Protein AF-A0A1J3D240-F1 (afdb_monomer_lite)

Sequence (75 aa):
AIAAIDADMGWYYLSCKVCAKKVVQIDDESEDIEVAALVPTKWYKLHLNVLDNTSSYQVHVVRQSCISATSSALP

pLDDT: mean 71.63, std 15.05, range [41.41, 90.75]

Organism: Noccaea caerulescens (NCBI:txid107243)

InterPro domains:
  IPR012340 Nucleic acid-binding, OB-fold [G3DSA:2.40.50.140] (1-68)
  IPR012340 Nucleic acid-binding, OB-fold [SSF50249] (2-65)

Structure (mmCIF, N/CA/C/O backbone):
data_AF-A0A1J3D240-F1
#
_entry.id   AF-A0A1J3D240-F1
#
loop_
_atom_site.group_PDB
_atom_site.id
_atom_site.type_symbol
_atom_site.label_atom_id
_atom_site.label_alt_id
_atom_site.label_comp_id
_atom_site.label_asym_id
_atom_site.label_entity_id
_atom_site.label_seq_id
_atom_site.pdbx_PDB_ins_code
_atom_site.Cartn_x
_atom_site.Cartn_y
_atom_site.Cartn_z
_atom_site.occupancy
_atom_site.B_iso_or_equiv
_atom_site.auth_seq_id
_atom_site.auth_comp_id
_atom_site.auth_asym_id
_atom_site.auth_atom_id
_atom_site.pdbx_PDB_model_num
ATOM 1 N N . ALA A 1 1 ? -9.964 3.484 17.176 1.00 77.00 1 ALA A N 1
ATOM 2 C CA . ALA A 1 1 ? -9.825 2.114 16.621 1.00 77.00 1 ALA A CA 1
ATOM 3 C C . ALA A 1 1 ? -9.550 2.189 15.116 1.00 77.00 1 ALA A C 1
ATOM 5 O O . ALA A 1 1 ? -9.924 3.186 14.505 1.00 77.00 1 ALA A O 1
ATOM 6 N N . ILE A 1 2 ? -8.904 1.183 14.505 1.00 84.94 2 ILE A N 1
ATOM 7 C CA . ILE A 1 2 ? -8.833 1.100 13.032 1.00 84.94 2 ILE A CA 1
ATOM 8 C C . ILE A 1 2 ? -10.222 0.686 12.544 1.00 84.94 2 ILE A C 1
ATOM 10 O O . ILE A 1 2 ? -10.708 -0.371 12.935 1.00 84.94 2 ILE A O 1
ATOM 14 N N . ALA A 1 3 ? -10.866 1.533 11.747 1.00 86.06 3 ALA A N 1
ATOM 15 C CA . ALA A 1 3 ? -12.229 1.313 11.279 1.00 86.06 3 ALA A CA 1
ATOM 16 C C . ALA A 1 3 ? -12.273 0.599 9.926 1.00 86.06 3 ALA A C 1
ATOM 18 O O . ALA A 1 3 ? -13.141 -0.242 9.714 1.00 86.06 3 ALA A O 1
ATOM 19 N N . ALA A 1 4 ? -11.338 0.909 9.023 1.00 85.75 4 ALA A N 1
ATOM 20 C CA . ALA A 1 4 ? -11.259 0.266 7.716 1.00 85.75 4 ALA A CA 1
ATOM 21 C C . ALA A 1 4 ? -9.844 0.318 7.126 1.00 85.75 4 ALA A C 1
ATOM 23 O O . ALA A 1 4 ? -9.051 1.209 7.449 1.00 85.75 4 ALA A O 1
ATOM 24 N N . ILE A 1 5 ? -9.566 -0.627 6.227 1.00 86.19 5 ILE A N 1
ATOM 25 C CA . ILE A 1 5 ? -8.425 -0.600 5.310 1.00 86.19 5 ILE A CA 1
ATOM 26 C C . ILE A 1 5 ? -8.982 -0.266 3.927 1.00 86.19 5 ILE A C 1
ATOM 28 O O . ILE A 1 5 ? -9.854 -0.974 3.430 1.00 86.19 5 ILE A O 1
ATOM 32 N N . ASP A 1 6 ? -8.489 0.810 3.327 1.00 82.38 6 ASP A N 1
ATOM 33 C CA . ASP A 1 6 ? -8.884 1.255 1.992 1.00 82.38 6 ASP A CA 1
ATOM 34 C C . ASP A 1 6 ? -7.968 0.591 0.950 1.00 82.38 6 ASP A C 1
ATOM 36 O O . ASP A 1 6 ? -6.755 0.825 0.931 1.00 82.38 6 ASP A O 1
ATOM 40 N N . ALA A 1 7 ? -8.544 -0.302 0.140 1.00 77.56 7 ALA A N 1
ATOM 41 C CA . ALA A 1 7 ? -7.829 -1.075 -0.876 1.00 77.56 7 ALA A CA 1
ATOM 42 C C . ALA A 1 7 ? -7.869 -0.426 -2.271 1.00 77.56 7 ALA A C 1
ATOM 44 O O . ALA A 1 7 ? -7.039 -0.766 -3.120 1.00 77.56 7 ALA A O 1
ATOM 45 N N . ASP A 1 8 ? -8.779 0.524 -2.499 1.00 80.56 8 ASP A N 1
ATOM 46 C CA . ASP A 1 8 ? -9.040 1.111 -3.819 1.00 80.56 8 ASP A CA 1
ATOM 47 C C . ASP A 1 8 ? -7.938 2.097 -4.228 1.00 80.56 8 ASP A C 1
ATOM 49 O O . ASP A 1 8 ? -7.620 2.261 -5.404 1.00 80.56 8 ASP A O 1
ATOM 53 N N . MET A 1 9 ? -7.274 2.705 -3.244 1.00 71.38 9 MET A N 1
ATOM 54 C CA . MET A 1 9 ? -6.149 3.626 -3.445 1.00 71.38 9 MET A CA 1
ATOM 55 C C . MET A 1 9 ? -4.829 2.939 -3.863 1.00 71.38 9 MET A C 1
ATOM 57 O O . MET A 1 9 ? -3.836 3.626 -4.129 1.00 71.38 9 MET A O 1
ATOM 61 N N . GLY A 1 10 ? -4.800 1.602 -3.915 1.00 79.88 10 GLY A N 1
ATOM 62 C CA . GLY A 1 10 ? -3.612 0.801 -4.207 1.00 79.88 10 GLY A CA 1
ATOM 63 C C . GLY A 1 10 ? -2.742 0.524 -2.973 1.00 79.88 10 GLY A C 1
ATOM 64 O O . GLY A 1 10 ? -2.499 1.386 -2.132 1.00 79.88 10 GLY A O 1
ATOM 65 N N . TRP A 1 11 ? -2.243 -0.709 -2.877 1.00 82.88 11 TRP A N 1
ATOM 66 C CA . TRP A 1 11 ? -1.570 -1.258 -1.690 1.00 82.88 11 TRP A CA 1
ATOM 67 C C . TRP A 1 11 ? -0.047 -1.351 -1.837 1.00 82.88 11 TRP A C 1
ATOM 69 O O . TRP A 1 11 ? 0.663 -1.592 -0.857 1.00 82.88 11 TRP A O 1
ATOM 79 N N . TYR A 1 12 ? 0.480 -1.130 -3.045 1.00 82.69 12 TYR A N 1
ATOM 80 C CA . TYR A 1 12 ? 1.914 -1.083 -3.296 1.00 82.69 12 TYR A CA 1
ATOM 81 C C . TYR A 1 12 ? 2.290 -0.089 -4.394 1.00 82.69 12 TYR A C 1
ATOM 83 O O . TYR A 1 12 ? 1.492 0.276 -5.253 1.00 82.69 12 TYR A O 1
ATOM 91 N N . TYR A 1 13 ? 3.550 0.326 -4.372 1.00 83.56 13 TYR A N 1
ATOM 92 C CA . TYR A 1 13 ? 4.202 1.034 -5.461 1.00 83.56 13 TYR A CA 1
ATOM 93 C C . TYR A 1 13 ? 5.568 0.415 -5.739 1.00 83.56 13 TYR A C 1
ATOM 95 O O . TYR A 1 13 ? 6.203 -0.184 -4.869 1.00 83.56 13 TYR A O 1
ATOM 103 N N . LEU A 1 14 ? 6.019 0.564 -6.977 1.00 82.50 14 LEU A N 1
ATOM 104 C CA . LEU A 1 14 ? 7.346 0.149 -7.397 1.00 82.50 14 LEU A CA 1
ATOM 105 C C . LEU A 1 14 ? 8.343 1.264 -7.082 1.00 82.50 14 LEU A C 1
ATOM 107 O O . LEU A 1 14 ? 8.066 2.446 -7.302 1.00 82.50 14 LEU A O 1
ATOM 111 N N . SER A 1 15 ? 9.506 0.906 -6.548 1.00 79.38 15 SER A N 1
ATOM 112 C CA . SER A 1 15 ? 10.605 1.851 -6.363 1.00 79.38 15 SER A CA 1
ATOM 113 C C . SER A 1 15 ? 11.940 1.229 -6.756 1.00 79.38 15 SER A C 1
ATOM 115 O O . SER A 1 15 ? 12.154 0.019 -6.636 1.00 79.38 15 SER A O 1
ATOM 117 N N . CYS A 1 16 ? 12.851 2.067 -7.244 1.00 75.50 16 CYS A N 1
ATOM 118 C CA . CYS A 1 16 ? 14.208 1.641 -7.546 1.00 75.50 16 CYS A CA 1
ATOM 119 C C . CYS A 1 16 ? 14.961 1.342 -6.245 1.00 75.50 16 CYS A C 1
ATOM 121 O O . CYS A 1 16 ? 15.039 2.185 -5.349 1.00 75.50 16 CYS A O 1
ATOM 123 N N . LYS A 1 17 ? 15.568 0.154 -6.160 1.00 72.00 17 LYS A N 1
ATOM 124 C CA . LYS A 1 17 ? 16.315 -0.303 -4.979 1.00 72.00 17 LYS A CA 1
ATOM 125 C C . LYS A 1 17 ? 17.451 0.644 -4.574 1.00 72.00 17 LYS A C 1
ATOM 127 O O . LYS A 1 17 ? 17.727 0.768 -3.387 1.00 72.00 17 LYS A O 1
ATOM 132 N N . VAL A 1 18 ? 18.102 1.292 -5.542 1.00 74.44 18 VAL A N 1
ATOM 133 C CA . VAL A 1 18 ? 19.297 2.119 -5.307 1.00 74.44 18 VAL A CA 1
ATOM 134 C C . VAL A 1 18 ? 18.933 3.528 -4.848 1.00 74.44 18 VAL A C 1
ATOM 136 O O . VAL A 1 18 ? 19.469 4.011 -3.859 1.00 74.44 18 VAL A O 1
ATOM 139 N N . CYS A 1 19 ? 18.018 4.198 -5.551 1.00 73.56 19 CYS A N 1
ATOM 140 C CA . CYS A 1 19 ? 17.690 5.598 -5.276 1.00 73.56 19 CYS A CA 1
ATOM 141 C C . CYS A 1 19 ? 16.421 5.788 -4.432 1.00 73.56 19 CYS A C 1
ATOM 143 O O . CYS A 1 19 ? 16.069 6.926 -4.132 1.00 73.56 19 CYS A O 1
ATOM 145 N N . ALA A 1 20 ? 15.717 4.703 -4.083 1.00 74.69 20 ALA A N 1
ATOM 146 C CA . ALA A 1 20 ? 14.444 4.689 -3.352 1.00 74.69 20 ALA A CA 1
ATOM 147 C C . ALA A 1 20 ? 13.334 5.570 -3.966 1.00 74.69 20 ALA A C 1
ATOM 149 O O . ALA A 1 20 ? 12.312 5.826 -3.327 1.00 74.69 20 ALA A O 1
ATOM 150 N N . LYS A 1 21 ? 13.505 6.020 -5.215 1.00 78.81 21 LYS A N 1
A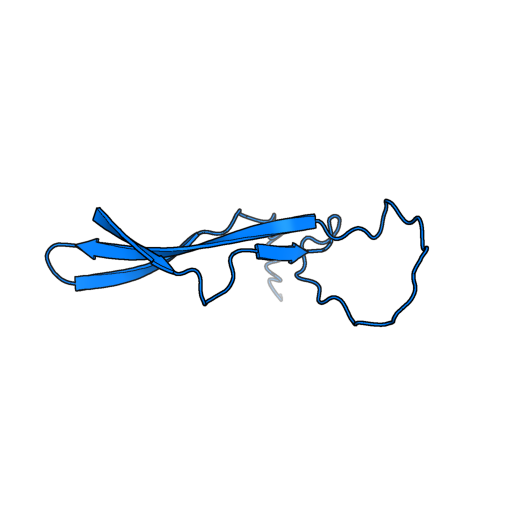TOM 151 C CA . LYS A 1 21 ? 12.512 6.815 -5.940 1.00 78.81 21 LYS A CA 1
ATOM 152 C C . LYS A 1 21 ? 11.425 5.905 -6.493 1.00 78.81 21 LYS A C 1
ATOM 154 O O . LYS A 1 21 ? 11.713 4.807 -6.976 1.00 78.81 21 LYS A O 1
ATOM 159 N N . LYS A 1 22 ? 10.180 6.380 -6.434 1.00 77.50 22 LYS A N 1
ATOM 160 C CA . LYS A 1 22 ? 9.031 5.724 -7.067 1.00 77.50 22 LYS A CA 1
ATOM 161 C C . LYS A 1 22 ? 9.270 5.640 -8.577 1.00 77.50 22 LYS A C 1
ATOM 163 O O . LYS A 1 22 ? 9.657 6.634 -9.186 1.00 77.50 22 LYS A O 1
ATOM 168 N N . VAL A 1 23 ? 9.042 4.466 -9.153 1.00 79.44 23 VAL A N 1
ATOM 169 C CA . VAL A 1 23 ? 9.159 4.206 -10.593 1.00 79.44 23 VAL A CA 1
ATOM 170 C C . VAL A 1 23 ? 7.810 3.763 -11.150 1.00 79.44 23 VAL A C 1
ATOM 172 O O . VAL A 1 23 ? 6.980 3.215 -10.421 1.00 79.44 23 VAL A O 1
ATOM 175 N N . VAL A 1 24 ? 7.593 4.030 -12.433 1.00 74.75 24 VAL A N 1
ATOM 176 C CA . VAL A 1 24 ? 6.425 3.580 -13.196 1.00 74.75 24 VAL A CA 1
ATOM 177 C C . VAL A 1 24 ? 6.932 2.584 -14.227 1.00 74.75 24 VAL A C 1
ATOM 179 O O . VAL A 1 24 ? 7.945 2.84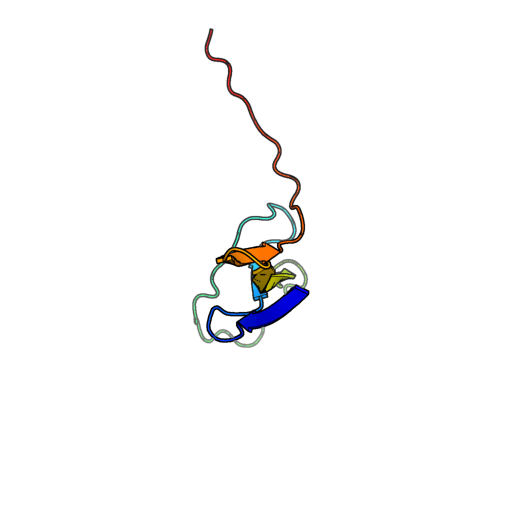5 -14.873 1.00 74.75 24 VAL A O 1
ATOM 182 N N . GLN A 1 25 ? 6.268 1.436 -14.328 1.00 67.50 25 GLN A N 1
ATOM 183 C CA . GLN A 1 25 ? 6.530 0.487 -15.399 1.00 67.50 25 GLN A CA 1
ATOM 184 C C . GLN A 1 25 ? 5.895 1.065 -16.664 1.00 67.50 25 GLN A C 1
ATOM 186 O O . GLN A 1 25 ? 4.702 1.351 -16.671 1.00 67.50 25 GLN A O 1
ATOM 191 N N . ILE A 1 26 ? 6.718 1.349 -17.668 1.00 70.56 26 ILE A N 1
ATOM 192 C CA . ILE A 1 26 ? 6.239 1.688 -19.006 1.00 70.56 26 ILE A CA 1
ATOM 193 C C . ILE A 1 26 ? 6.054 0.336 -19.690 1.00 70.56 26 ILE A C 1
ATOM 195 O O . ILE A 1 26 ? 6.992 -0.462 -19.698 1.00 70.56 26 ILE A O 1
ATOM 199 N N . ASP A 1 27 ? 4.840 0.050 -20.151 1.00 59.44 27 ASP A N 1
ATOM 200 C CA . ASP A 1 27 ? 4.482 -1.209 -20.807 1.00 59.44 27 ASP A CA 1
ATOM 201 C C . ASP A 1 27 ? 5.096 -1.264 -22.216 1.00 59.44 27 ASP A C 1
ATOM 203 O O . ASP A 1 27 ? 4.399 -1.161 -23.219 1.00 59.44 27 ASP A O 1
ATOM 207 N N . ASP A 1 28 ? 6.419 -1.381 -22.300 1.00 56.00 28 ASP A N 1
ATOM 208 C CA . ASP A 1 28 ? 7.082 -1.867 -23.505 1.00 56.00 28 ASP A CA 1
ATOM 209 C C . ASP A 1 28 ? 7.181 -3.389 -23.357 1.00 56.00 28 ASP A C 1
ATOM 211 O O . ASP A 1 28 ? 7.906 -3.882 -22.487 1.00 56.00 28 ASP A O 1
ATOM 215 N N . GLU A 1 29 ? 6.408 -4.119 -24.166 1.00 55.41 29 GLU A N 1
ATOM 216 C CA . GLU A 1 29 ? 6.301 -5.586 -24.257 1.00 55.41 29 GLU A CA 1
ATOM 217 C C . GLU A 1 29 ? 7.641 -6.250 -24.645 1.00 55.41 29 GLU A C 1
ATOM 219 O O . GLU A 1 29 ? 7.784 -6.887 -25.684 1.00 55.41 29 GLU A O 1
ATOM 224 N N . SER A 1 30 ? 8.666 -6.074 -23.818 1.00 51.53 30 SER A N 1
ATOM 225 C CA . SER A 1 30 ? 9.949 -6.758 -23.922 1.00 51.53 30 SER A CA 1
ATOM 226 C C . SER A 1 30 ? 9.994 -7.838 -22.854 1.00 51.53 30 SER A C 1
ATOM 228 O O . SER A 1 30 ? 10.497 -7.663 -21.742 1.00 51.53 30 SER A O 1
ATOM 230 N N . GLU A 1 31 ? 9.385 -8.963 -23.211 1.00 55.09 31 GLU A N 1
ATOM 231 C CA . GLU A 1 31 ? 9.677 -10.251 -22.601 1.00 55.09 31 GLU A CA 1
ATOM 232 C C . GLU A 1 31 ? 11.206 -10.473 -22.681 1.00 55.09 31 GLU A C 1
ATOM 234 O O . GLU A 1 31 ? 11.849 -10.145 -23.678 1.00 55.09 31 GLU A O 1
ATOM 239 N N . ASP A 1 32 ? 11.792 -10.984 -21.597 1.00 52.62 32 ASP A N 1
ATOM 240 C CA . ASP A 1 32 ? 13.148 -11.554 -21.571 1.00 52.62 32 ASP A CA 1
ATOM 241 C C . ASP A 1 32 ? 14.354 -10.606 -21.434 1.00 52.62 32 ASP A C 1
ATOM 243 O O . ASP A 1 32 ? 15.394 -10.812 -22.064 1.00 52.62 32 ASP A O 1
ATOM 247 N N . ILE A 1 33 ? 14.314 -9.632 -20.516 1.00 50.09 33 ILE A N 1
ATOM 248 C CA . ILE A 1 33 ? 15.569 -9.060 -19.994 1.00 50.09 33 ILE A CA 1
ATOM 249 C C . ILE A 1 33 ? 15.816 -9.553 -18.567 1.00 50.09 33 ILE A C 1
ATOM 251 O O . ILE A 1 33 ? 15.300 -9.005 -17.590 1.00 50.09 33 ILE A O 1
ATOM 255 N N . GLU A 1 34 ? 16.648 -10.592 -18.445 1.00 52.22 34 GLU A N 1
ATOM 256 C CA . GLU A 1 34 ? 17.265 -11.049 -17.195 1.00 52.22 34 GLU A CA 1
ATOM 257 C C . GLU A 1 34 ? 18.185 -9.958 -16.613 1.00 52.22 34 GLU A C 1
ATOM 259 O O . GLU A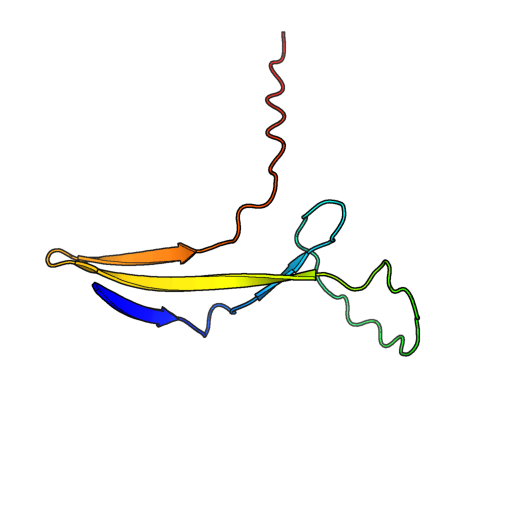 1 34 ? 19.410 -10.057 -16.603 1.00 52.22 34 GLU A O 1
ATOM 264 N N . VAL A 1 35 ? 17.607 -8.874 -16.098 1.00 50.34 35 VAL A N 1
ATOM 265 C CA . VAL A 1 35 ? 18.327 -7.883 -15.297 1.00 50.34 35 VAL A CA 1
ATOM 266 C C . VAL A 1 35 ? 17.794 -7.971 -13.883 1.00 50.34 35 VAL A C 1
ATOM 268 O O . VAL A 1 35 ? 16.967 -7.173 -13.444 1.00 50.34 35 VAL A O 1
ATOM 271 N N . ALA A 1 36 ? 18.344 -8.905 -13.110 1.00 47.19 36 ALA A N 1
ATOM 272 C CA . ALA A 1 36 ? 18.172 -8.954 -11.656 1.00 47.19 36 ALA A CA 1
ATOM 273 C C . ALA A 1 36 ? 18.542 -7.620 -10.946 1.00 47.19 36 ALA A C 1
ATOM 275 O O . ALA A 1 36 ? 18.278 -7.457 -9.756 1.00 47.19 36 ALA A O 1
ATOM 276 N N . ALA A 1 37 ? 19.123 -6.648 -11.669 1.00 50.53 37 ALA A N 1
ATOM 277 C CA . ALA A 1 37 ? 19.412 -5.287 -11.217 1.00 50.53 37 ALA A CA 1
ATOM 278 C C . ALA A 1 37 ? 18.346 -4.220 -11.572 1.00 50.53 37 ALA A C 1
ATOM 280 O O . ALA A 1 37 ? 18.407 -3.126 -11.013 1.00 50.53 37 ALA A O 1
ATOM 281 N N . LEU A 1 38 ? 17.367 -4.507 -12.442 1.00 57.16 38 LEU A N 1
ATOM 282 C CA . LEU A 1 38 ? 16.265 -3.585 -12.769 1.00 57.16 38 LEU A CA 1
ATOM 283 C C . LEU A 1 38 ? 14.925 -3.999 -12.166 1.00 57.16 38 LEU A C 1
ATOM 285 O O . LEU A 1 38 ? 14.002 -3.194 -12.227 1.00 57.16 38 LEU A O 1
ATOM 289 N N . VAL A 1 39 ? 14.812 -5.188 -11.555 1.00 64.19 39 VAL A N 1
ATOM 290 C CA . VAL A 1 39 ? 13.573 -5.617 -10.888 1.00 64.19 39 VAL A CA 1
ATOM 291 C C . VAL A 1 39 ? 13.212 -4.582 -9.815 1.00 64.19 39 VAL A C 1
ATOM 293 O O . VAL A 1 39 ? 13.913 -4.473 -8.800 1.00 64.19 39 VAL A O 1
ATOM 296 N N . PRO A 1 40 ? 12.154 -3.780 -10.024 1.00 71.12 40 PRO A N 1
ATOM 297 C CA . PRO A 1 40 ? 11.807 -2.738 -9.084 1.00 71.12 40 PRO A CA 1
ATOM 298 C C . PRO A 1 40 ? 11.298 -3.379 -7.794 1.00 71.12 40 PRO A C 1
ATOM 300 O O . PRO A 1 40 ? 10.498 -4.317 -7.802 1.00 71.12 40 PRO A O 1
ATOM 303 N N . THR A 1 41 ? 11.756 -2.870 -6.656 1.00 77.69 41 THR A N 1
ATOM 304 C CA . THR A 1 41 ? 11.318 -3.375 -5.357 1.00 77.69 41 THR A CA 1
ATOM 305 C C . THR A 1 41 ? 9.877 -2.930 -5.123 1.00 77.69 41 THR A C 1
ATOM 307 O O . THR A 1 41 ? 9.552 -1.751 -5.287 1.00 77.69 41 THR A O 1
ATOM 310 N N . LYS A 1 42 ? 9.009 -3.858 -4.708 1.00 83.25 42 LYS A N 1
ATOM 311 C CA . LYS A 1 42 ? 7.647 -3.537 -4.265 1.00 83.25 42 LYS A CA 1
ATOM 312 C C . LYS A 1 42 ? 7.687 -2.946 -2.859 1.00 83.25 42 LYS A C 1
ATOM 314 O O . LYS A 1 42 ? 8.255 -3.543 -1.944 1.00 83.25 42 LYS A O 1
ATOM 319 N N . TRP A 1 43 ? 7.053 -1.796 -2.684 1.00 83.12 43 TRP A N 1
ATOM 320 C CA . TRP A 1 43 ? 6.894 -1.130 -1.396 1.00 83.12 43 TRP A CA 1
ATOM 321 C C . TRP A 1 43 ? 5.422 -0.990 -1.080 1.00 83.12 43 TRP A C 1
ATOM 323 O O . TRP A 1 43 ? 4.659 -0.483 -1.896 1.00 83.12 43 TRP A O 1
ATOM 333 N N . TYR A 1 44 ? 5.033 -1.436 0.108 1.00 85.56 44 TYR A N 1
ATOM 334 C CA . TYR A 1 44 ? 3.644 -1.404 0.531 1.00 85.56 44 TYR A CA 1
ATOM 335 C C . TYR A 1 44 ? 3.286 -0.046 1.126 1.00 85.56 44 TYR A C 1
ATOM 337 O O . TYR A 1 44 ? 4.055 0.541 1.896 1.00 85.56 44 TYR A O 1
ATOM 345 N N . LYS A 1 45 ? 2.104 0.438 0.758 1.00 86.00 45 LYS A N 1
ATOM 346 C CA . LYS A 1 45 ? 1.483 1.636 1.310 1.00 86.00 45 LYS A CA 1
ATOM 347 C C . LYS A 1 45 ? 0.091 1.245 1.774 1.00 86.00 45 LYS A C 1
ATOM 349 O O . LYS A 1 45 ? -0.735 0.850 0.961 1.00 86.00 45 LYS A O 1
ATOM 354 N N . LEU A 1 46 ? -0.156 1.352 3.073 1.00 87.38 46 LEU A N 1
ATOM 355 C CA . LEU A 1 46 ? -1.453 1.028 3.652 1.00 87.38 46 LEU A CA 1
ATOM 356 C C . LEU A 1 46 ? -2.243 2.313 3.874 1.00 87.38 46 LEU A C 1
ATOM 358 O O . LEU A 1 46 ? -1.732 3.268 4.460 1.00 87.38 46 LEU A O 1
ATOM 362 N N . HIS A 1 47 ? -3.482 2.329 3.407 1.00 87.06 47 HIS A N 1
ATOM 363 C CA . HIS A 1 47 ? -4.424 3.408 3.652 1.00 87.06 47 HIS A CA 1
ATOM 364 C C . HIS A 1 47 ? -5.381 2.948 4.754 1.00 87.06 47 HIS A C 1
ATOM 366 O O . HIS A 1 47 ? -6.110 1.972 4.588 1.00 87.06 47 HIS A O 1
ATOM 372 N N . LEU A 1 48 ? -5.332 3.613 5.904 1.00 88.00 48 LEU A N 1
ATOM 373 C CA . LEU A 1 48 ? -6.138 3.285 7.073 1.00 88.00 48 LEU A CA 1
ATOM 374 C C . LEU A 1 48 ? -7.137 4.400 7.334 1.00 88.00 48 LEU A C 1
ATOM 376 O O . LEU A 1 48 ? -6.762 5.571 7.365 1.00 88.00 48 LEU A O 1
ATOM 380 N N . ASN A 1 49 ? -8.386 4.034 7.593 1.00 87.19 49 ASN A N 1
ATOM 381 C CA . ASN A 1 49 ? -9.342 4.943 8.203 1.00 87.19 49 ASN A CA 1
ATOM 382 C C . ASN A 1 49 ? -9.375 4.671 9.708 1.00 87.19 49 ASN A C 1
ATOM 384 O O . ASN A 1 49 ? -9.704 3.565 10.150 1.00 87.19 49 ASN A O 1
ATOM 388 N N . VAL A 1 50 ? -8.988 5.665 10.496 1.00 90.75 50 VAL A N 1
ATOM 389 C CA . VAL A 1 50 ? -8.952 5.597 11.955 1.00 90.75 50 VAL A CA 1
ATOM 390 C C . VAL A 1 50 ? -10.149 6.359 12.483 1.00 90.75 50 VAL A C 1
ATOM 392 O O . VAL A 1 50 ? -10.328 7.528 12.160 1.00 90.75 50 VAL A O 1
ATOM 395 N N . LEU A 1 51 ? -10.956 5.707 13.312 1.00 88.94 51 LEU A N 1
ATOM 396 C CA . LEU A 1 51 ? -12.088 6.345 13.968 1.00 88.94 51 LEU A CA 1
ATOM 397 C C . LEU A 1 51 ? -11.752 6.584 15.434 1.00 88.94 51 LEU A C 1
ATOM 399 O O . LEU A 1 51 ? -11.339 5.659 16.147 1.00 88.94 51 LEU A O 1
ATOM 403 N N . ASP A 1 52 ? -11.930 7.824 15.860 1.00 88.31 52 ASP A N 1
ATOM 404 C CA . ASP A 1 52 ? -11.977 8.204 17.264 1.00 88.31 52 ASP A CA 1
ATOM 405 C C . ASP A 1 52 ? -13.397 8.660 17.626 1.00 88.31 52 ASP A C 1
ATOM 407 O O . ASP A 1 52 ? -14.255 8.812 16.754 1.00 88.31 52 ASP A O 1
ATOM 411 N N . ASN A 1 53 ? -13.653 8.894 18.909 1.00 88.44 53 ASN A N 1
ATOM 412 C CA . ASN A 1 53 ? -14.955 9.317 19.428 1.00 88.44 53 ASN A CA 1
ATOM 413 C C . ASN A 1 53 ? -15.449 10.649 18.832 1.00 88.44 53 ASN A C 1
ATOM 415 O O . ASN A 1 53 ? -16.637 10.950 18.909 1.00 88.44 53 ASN A O 1
ATOM 419 N N . THR A 1 54 ? -14.546 11.444 18.255 1.00 89.19 54 THR A N 1
ATOM 420 C CA . THR A 1 54 ? -14.824 12.803 17.772 1.00 89.19 54 THR A CA 1
ATOM 421 C C . THR A 1 54 ? -14.929 12.894 16.250 1.00 89.19 54 THR A C 1
ATOM 423 O O . THR A 1 54 ? -15.699 13.701 15.735 1.00 89.19 54 THR A O 1
ATOM 426 N N . SER A 1 55 ? -14.153 12.092 15.517 1.00 83.75 55 SER A N 1
ATOM 427 C CA . SER A 1 55 ? -14.116 12.116 14.050 1.00 83.75 55 SER A CA 1
ATOM 428 C C . SER A 1 55 ? -13.308 10.950 13.473 1.00 83.75 55 SER A C 1
ATOM 430 O O . SER A 1 55 ? -12.553 10.282 14.182 1.00 83.75 55 SER A O 1
ATOM 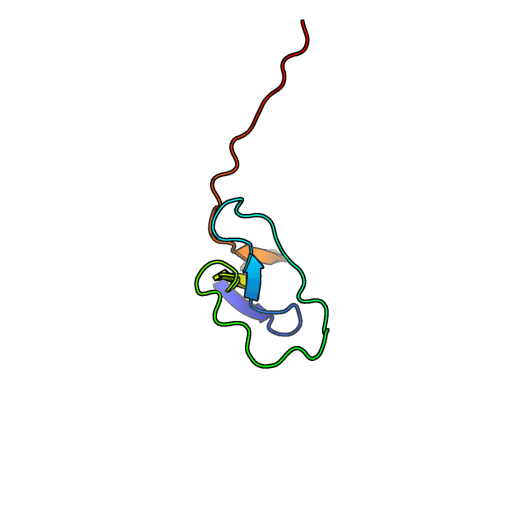432 N N . SER A 1 56 ? -13.449 10.731 12.165 1.00 86.44 56 SER A N 1
ATOM 433 C CA . SER A 1 56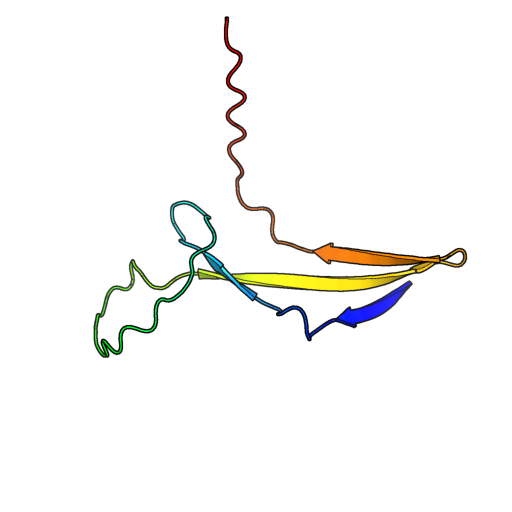 ? -12.633 9.799 11.385 1.00 86.44 56 SER A CA 1
ATOM 434 C C . SER A 1 56 ? -11.473 10.504 10.678 1.00 86.44 56 SER A C 1
ATOM 436 O O . SER A 1 56 ? -11.648 11.610 10.165 1.00 86.44 56 SER A O 1
ATOM 438 N N . TYR A 1 57 ? -10.327 9.836 10.569 1.00 87.12 57 TYR A N 1
ATOM 439 C CA . TYR A 1 57 ? -9.106 10.345 9.943 1.00 87.12 57 TYR A CA 1
ATOM 440 C C . TYR A 1 57 ? -8.540 9.328 8.952 1.00 87.12 57 TYR A C 1
ATOM 442 O O . TYR A 1 57 ? -8.402 8.149 9.281 1.00 87.12 57 TYR A O 1
ATOM 450 N N . GLN A 1 58 ? -8.123 9.789 7.772 1.00 85.56 58 GLN A N 1
ATOM 451 C CA . GLN A 1 58 ? -7.410 8.954 6.806 1.00 85.56 58 GLN A CA 1
ATOM 452 C C . GLN A 1 58 ? -5.896 9.065 7.024 1.00 85.56 58 GLN A C 1
ATOM 454 O O . GLN A 1 58 ? -5.320 10.150 6.953 1.00 85.56 58 GLN A O 1
ATOM 459 N N . VAL A 1 59 ? -5.245 7.936 7.296 1.00 86.38 59 VAL A N 1
ATOM 460 C CA . VAL A 1 59 ? -3.811 7.837 7.589 1.00 86.38 59 VAL A CA 1
ATOM 461 C C . VAL A 1 59 ? -3.139 6.958 6.541 1.00 86.38 59 VAL A C 1
ATOM 463 O O . VAL A 1 59 ? -3.605 5.862 6.236 1.00 86.38 59 VAL A O 1
ATOM 466 N N . HIS A 1 60 ? -2.004 7.417 6.015 1.00 83.00 60 HIS A N 1
ATOM 467 C CA . HIS A 1 60 ? -1.186 6.643 5.086 1.00 83.00 60 HIS A CA 1
ATOM 468 C C . HIS A 1 60 ? 0.054 6.120 5.806 1.00 83.00 60 HIS A C 1
ATOM 470 O O . HIS A 1 60 ? 0.900 6.900 6.241 1.00 83.00 60 HIS A O 1
ATOM 476 N N . VAL A 1 61 ? 0.184 4.801 5.901 1.00 83.69 61 VAL A N 1
ATOM 477 C CA . VAL A 1 61 ? 1.354 4.144 6.484 1.00 83.69 61 VAL A CA 1
ATOM 478 C C . VAL A 1 61 ? 2.276 3.719 5.350 1.00 83.69 61 VAL A C 1
ATOM 480 O O . VAL A 1 61 ? 1.912 2.899 4.507 1.00 83.69 61 VAL A O 1
ATOM 483 N N . VAL A 1 62 ? 3.476 4.294 5.325 1.00 80.06 62 VAL A N 1
ATOM 484 C CA . VAL A 1 62 ? 4.531 3.972 4.358 1.00 80.06 62 VAL A CA 1
ATOM 485 C C . VAL A 1 62 ? 5.795 3.568 5.099 1.00 80.06 62 VAL A C 1
ATOM 487 O O . VAL A 1 62 ? 6.103 4.107 6.162 1.00 80.06 62 VAL A O 1
ATOM 490 N N . ARG A 1 63 ? 6.558 2.629 4.535 1.00 71.00 63 ARG A N 1
ATOM 491 C CA . ARG A 1 63 ? 7.899 2.340 5.050 1.00 71.00 63 ARG A CA 1
ATOM 492 C C . ARG A 1 63 ? 8.783 3.568 4.828 1.00 71.00 63 ARG A C 1
ATOM 494 O O . ARG A 1 63 ? 8.837 4.094 3.720 1.00 71.00 63 ARG A O 1
ATOM 501 N N . GLN A 1 64 ? 9.481 4.007 5.873 1.00 65.00 64 GLN A N 1
ATOM 502 C CA .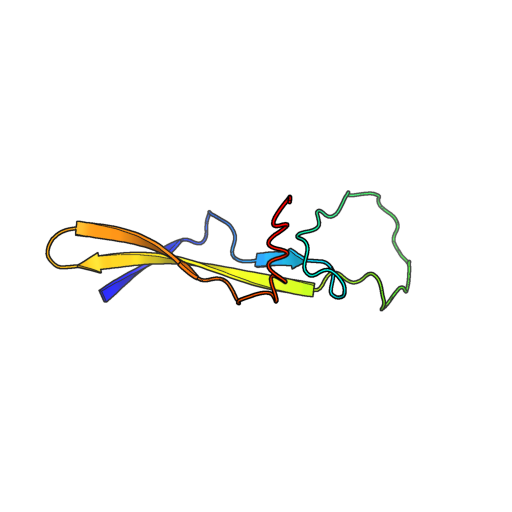 GLN A 1 64 ? 10.395 5.141 5.789 1.00 65.00 64 GLN A CA 1
ATOM 503 C C . GLN A 1 64 ? 11.555 4.786 4.848 1.00 65.00 64 GLN A C 1
ATOM 505 O O . GLN A 1 64 ? 12.400 3.949 5.167 1.00 65.00 64 GLN A O 1
ATOM 510 N N . SER A 1 65 ? 11.568 5.375 3.654 1.00 60.72 65 SER A N 1
ATOM 511 C CA . SER A 1 65 ? 12.752 5.395 2.798 1.00 60.72 65 SER A CA 1
ATOM 512 C C . SER A 1 65 ? 13.775 6.352 3.404 1.00 60.72 65 SER A C 1
ATOM 514 O O . SER A 1 65 ? 13.389 7.373 3.974 1.00 60.72 65 SER A O 1
ATOM 516 N N . CYS A 1 66 ? 15.067 6.050 3.271 1.00 47.38 66 CYS A N 1
ATOM 517 C CA . CYS A 1 66 ? 16.146 6.960 3.643 1.00 47.38 66 CYS A CA 1
ATOM 518 C C . CYS A 1 66 ? 16.052 8.233 2.787 1.00 47.38 66 CYS A C 1
ATOM 520 O O . CYS A 1 66 ? 16.640 8.312 1.712 1.00 47.38 66 CYS A O 1
ATOM 522 N N . ILE A 1 67 ? 15.270 9.218 3.225 1.00 52.78 67 ILE A N 1
ATOM 523 C CA . ILE A 1 67 ? 15.306 10.564 2.667 1.00 52.78 67 ILE A CA 1
ATOM 524 C C . ILE A 1 67 ? 16.569 11.176 3.257 1.00 52.78 67 ILE A C 1
ATOM 526 O O . ILE A 1 67 ? 16.573 11.633 4.398 1.00 52.78 67 ILE A O 1
ATOM 530 N N . SER A 1 68 ? 17.669 11.138 2.510 1.00 47.75 68 SER A N 1
ATOM 531 C CA . SER A 1 68 ? 18.769 12.059 2.756 1.00 47.75 68 SER A CA 1
ATOM 532 C C . SER A 1 68 ? 18.212 13.460 2.526 1.00 47.75 68 SER A C 1
ATOM 534 O O . SER A 1 68 ? 18.108 13.918 1.388 1.00 47.75 68 SER A O 1
ATOM 536 N N . ALA A 1 69 ? 17.759 14.096 3.605 1.00 41.41 69 ALA A N 1
ATOM 537 C CA . ALA A 1 69 ? 17.385 15.494 3.610 1.00 41.41 69 ALA A CA 1
ATOM 538 C C . ALA A 1 69 ? 18.653 16.300 3.317 1.00 41.41 69 ALA A C 1
ATOM 540 O O . ALA A 1 69 ? 19.434 16.606 4.212 1.00 41.41 69 ALA A O 1
ATOM 541 N N . THR A 1 70 ? 18.903 16.609 2.048 1.00 43.50 70 THR A N 1
ATOM 542 C CA . THR A 1 70 ? 19.851 17.661 1.696 1.00 43.50 70 THR A CA 1
ATOM 543 C C . THR A 1 70 ? 19.163 18.983 1.987 1.00 43.50 70 THR A C 1
ATOM 545 O O . THR A 1 70 ? 18.463 19.529 1.137 1.00 43.50 70 THR A O 1
ATOM 548 N N . SER A 1 71 ? 19.325 19.489 3.208 1.00 45.62 71 SER A N 1
ATOM 549 C CA . SER A 1 71 ? 19.131 20.909 3.465 1.00 45.62 71 SER A CA 1
ATOM 550 C C . SER A 1 71 ? 20.266 21.650 2.762 1.00 45.62 71 SER A C 1
ATOM 552 O O . SER A 1 71 ? 21.381 21.726 3.277 1.00 45.62 71 SER A O 1
ATOM 554 N N . SER A 1 72 ? 20.016 22.161 1.560 1.00 47.25 72 SER A N 1
ATOM 555 C CA . SER A 1 72 ? 20.875 23.187 0.980 1.00 47.25 72 SER A CA 1
ATOM 556 C C . SER A 1 72 ? 20.621 24.483 1.747 1.00 47.25 72 SER A C 1
ATOM 558 O O . SER A 1 72 ? 19.684 25.218 1.439 1.00 47.25 72 SER A O 1
ATOM 560 N N . ALA A 1 73 ? 21.423 24.739 2.779 1.00 44.75 73 ALA A N 1
ATOM 561 C CA . ALA A 1 73 ? 21.621 26.098 3.258 1.00 44.75 73 ALA A CA 1
ATOM 562 C C . ALA A 1 73 ? 22.411 26.828 2.162 1.00 44.75 73 ALA A C 1
ATOM 564 O O . ALA A 1 73 ? 23.576 26.511 1.921 1.00 44.75 73 ALA A O 1
ATOM 565 N N . LEU A 1 74 ? 21.743 27.715 1.425 1.00 47.84 74 LEU A N 1
ATOM 566 C CA . LEU A 1 74 ? 22.432 28.711 0.608 1.00 47.84 74 LEU A CA 1
ATOM 567 C C . LEU A 1 74 ? 23.051 29.767 1.549 1.00 47.84 74 LEU A C 1
ATOM 569 O O . LEU A 1 74 ? 22.475 30.001 2.614 1.00 47.84 74 LEU A O 1
ATOM 573 N N . PRO A 1 75 ? 24.226 30.319 1.191 1.00 56.03 75 PRO A N 1
ATOM 574 C CA . PRO A 1 75 ? 25.024 31.199 2.046 1.00 56.03 75 PRO A CA 1
ATOM 575 C C . PRO A 1 75 ? 24.356 32.543 2.349 1.00 56.03 75 PRO A C 1
ATOM 577 O O . PRO A 1 75 ? 23.534 33.004 1.523 1.00 56.03 75 PRO A O 1
#

Secondary structure (DSSP, 8-state):
-EEEEE-TT-SEEEE-TTT--EE------------TTT-PEEEEEEEEEEE-SS-EEEEEEE-------------

Foldseek 3Di:
DFPDWDPPVDFKFFAQPPPRDTDDDDPPPDPDDPDPNRRTDIWTKIWTWDDDPPGIDTDIDGDDDPPPPPPPPDD

Radius of gyration: 17.74 Å; chains: 1; bounding box: 40×43×44 Å